Protein AF-A0A0C9ZL67-F1 (afdb_monomer)

Radius of gyration: 25.12 Å; Cα contacts (8 Å, |Δi|>4): 54; chains: 1; bounding box: 71×80×51 Å

pLDDT: mean 82.23, std 20.43, range [36.62, 98.19]

Structure (mmCIF, N/CA/C/O backbone):
data_AF-A0A0C9ZL67-F1
#
_entry.id   AF-A0A0C9ZL67-F1
#
loop_
_atom_site.group_PDB
_atom_site.id
_atom_site.type_symbol
_atom_site.label_atom_id
_atom_site.label_alt_id
_atom_site.label_comp_id
_atom_site.label_asym_id
_atom_site.label_entity_id
_atom_site.label_seq_id
_atom_site.pdbx_PDB_ins_code
_atom_site.Cartn_x
_atom_site.Cartn_y
_atom_site.Cartn_z
_atom_site.occupancy
_atom_site.B_iso_or_equiv
_atom_site.auth_seq_id
_atom_site.aut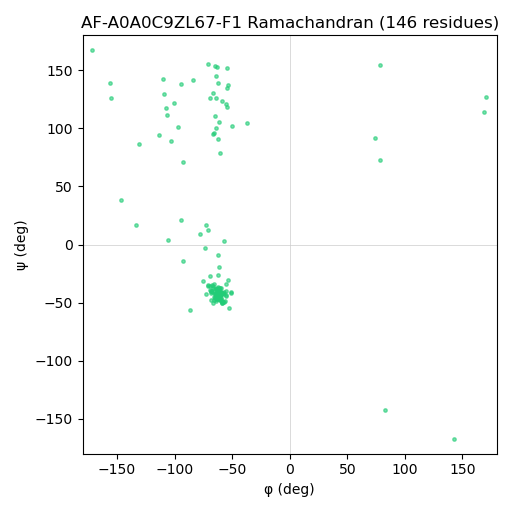h_comp_id
_atom_site.auth_asym_id
_atom_site.auth_atom_id
_atom_site.pdbx_PDB_model_num
ATOM 1 N N . SER A 1 1 ? 0.200 67.463 -22.659 1.00 45.88 1 SER A N 1
ATOM 2 C CA . SER A 1 1 ? -0.204 66.201 -23.310 1.00 45.88 1 SER A CA 1
ATOM 3 C C . SER A 1 1 ? 1.060 65.416 -23.615 1.00 45.88 1 SER A C 1
ATOM 5 O O . SER A 1 1 ? 1.936 65.999 -24.228 1.00 45.88 1 SER A O 1
ATOM 7 N N . THR A 1 2 ? 1.305 64.194 -23.146 1.00 43.38 2 THR A N 1
ATOM 8 C CA . THR A 1 2 ? 0.398 63.145 -22.656 1.00 43.38 2 THR A CA 1
ATOM 9 C C . THR A 1 2 ? 1.177 62.219 -21.715 1.00 43.38 2 THR A C 1
ATOM 11 O O . THR A 1 2 ? 2.330 61.896 -21.990 1.00 43.38 2 THR A O 1
ATOM 14 N N . ALA A 1 3 ? 0.540 61.819 -20.613 1.00 46.56 3 ALA A N 1
ATOM 15 C CA . ALA A 1 3 ? 0.990 60.772 -19.704 1.00 46.56 3 ALA A CA 1
ATOM 16 C C . ALA A 1 3 ? 0.564 59.389 -20.232 1.00 46.56 3 ALA A C 1
ATOM 18 O O . ALA A 1 3 ? -0.545 59.243 -20.736 1.00 46.56 3 ALA A O 1
ATOM 19 N N . LEU A 1 4 ? 1.429 58.388 -20.082 1.00 48.53 4 LEU A N 1
ATOM 20 C CA . LEU A 1 4 ? 1.175 56.952 -20.260 1.00 48.53 4 LEU A CA 1
ATOM 21 C C . LEU A 1 4 ? 2.230 56.255 -19.393 1.00 48.53 4 LEU A C 1
ATOM 23 O O . LEU A 1 4 ? 3.407 56.557 -19.537 1.00 48.53 4 LEU A O 1
ATOM 27 N N . GLY A 1 5 ? 1.950 55.363 -18.460 1.00 36.62 5 GLY A N 1
ATOM 28 C CA . GLY A 1 5 ? 0.724 54.722 -18.014 1.00 36.62 5 GLY A CA 1
ATOM 29 C C . GLY A 1 5 ? 1.211 53.605 -17.090 1.00 36.62 5 GLY A C 1
ATOM 30 O O . GLY A 1 5 ? 1.944 52.726 -17.531 1.00 36.62 5 GLY A O 1
ATOM 31 N N . VAL A 1 6 ? 0.907 53.704 -15.798 1.00 45.06 6 VAL A N 1
ATOM 32 C CA . VAL A 1 6 ? 1.143 52.633 -14.820 1.00 45.06 6 VAL A CA 1
ATOM 33 C C . VAL A 1 6 ? 0.167 51.502 -15.134 1.00 45.06 6 VAL A C 1
ATOM 35 O O . VAL A 1 6 ? -1.033 51.755 -15.196 1.00 45.06 6 VAL A O 1
ATOM 38 N N . SER A 1 7 ? 0.673 50.279 -15.308 1.00 46.78 7 SER A N 1
ATOM 39 C CA . SER A 1 7 ? -0.144 49.061 -15.278 1.00 46.78 7 SER A CA 1
ATOM 40 C C . SER A 1 7 ? 0.151 48.314 -13.978 1.00 46.78 7 SER A C 1
ATOM 42 O O . SER A 1 7 ? 1.305 47.930 -13.768 1.00 46.78 7 SER A O 1
ATOM 44 N N . PRO A 1 8 ? -0.838 48.129 -13.092 1.00 54.03 8 PRO A N 1
ATOM 45 C CA . PRO A 1 8 ? -0.752 47.209 -11.977 1.00 54.03 8 PRO A CA 1
ATOM 46 C C . PRO A 1 8 ? -1.443 45.906 -12.386 1.00 54.03 8 PRO A C 1
ATOM 48 O O . PRO A 1 8 ? -2.665 45.844 -12.357 1.00 54.03 8 PRO A O 1
ATOM 51 N N . ASP A 1 9 ? -0.681 44.878 -12.753 1.00 43.19 9 ASP A N 1
ATOM 52 C CA . ASP A 1 9 ? -1.225 43.518 -12.808 1.00 43.19 9 ASP A CA 1
ATOM 53 C C . ASP A 1 9 ? -0.548 42.668 -11.739 1.00 43.19 9 ASP A C 1
ATOM 55 O O . ASP A 1 9 ? 0.565 42.154 -11.861 1.00 43.19 9 ASP A O 1
ATOM 59 N N . THR A 1 10 ? -1.273 42.659 -10.631 1.00 49.22 10 THR A N 1
ATOM 60 C CA . THR A 1 10 ? -1.268 41.725 -9.520 1.00 49.22 10 THR A CA 1
ATOM 61 C C . THR A 1 10 ? -1.486 40.288 -10.010 1.00 49.22 10 THR A C 1
ATOM 63 O O . THR A 1 10 ? -2.178 40.057 -10.996 1.00 49.22 10 THR A O 1
ATOM 66 N N . GLU A 1 11 ? -0.938 39.342 -9.245 1.00 48.12 11 GLU A N 1
ATOM 67 C CA . GLU A 1 11 ? -1.209 37.899 -9.280 1.00 48.12 11 GLU A CA 1
ATOM 68 C C . GLU A 1 11 ? -0.633 37.093 -10.453 1.00 48.12 11 GLU A C 1
ATOM 70 O O . GLU A 1 11 ? -1.278 36.737 -11.436 1.00 48.12 11 GLU A O 1
ATOM 75 N N . SER A 1 12 ? 0.565 36.574 -10.207 1.00 39.75 12 SER A N 1
ATOM 76 C CA . SER A 1 12 ? 0.689 35.125 -10.291 1.00 39.75 12 SER A CA 1
ATOM 77 C C . SER A 1 12 ? 1.392 34.647 -9.031 1.00 39.75 12 SER A C 1
ATOM 79 O O . SER A 1 12 ? 2.618 34.529 -8.985 1.00 39.75 12 SER A O 1
ATOM 81 N N . ASP A 1 13 ? 0.590 34.411 -7.989 1.00 44.06 13 ASP A N 1
ATOM 82 C CA . ASP A 1 13 ? 0.930 33.476 -6.921 1.00 44.06 13 ASP A CA 1
ATOM 83 C C . ASP A 1 13 ? 1.098 32.102 -7.574 1.00 44.06 13 ASP A C 1
ATOM 85 O O . ASP A 1 13 ? 0.206 31.254 -7.613 1.00 44.06 13 ASP A O 1
ATOM 89 N N . SER A 1 14 ? 2.264 31.922 -8.190 1.00 40.03 14 SER A N 1
ATOM 90 C CA . SER A 1 14 ? 2.732 30.645 -8.679 1.00 40.03 14 SER A CA 1
ATOM 91 C C . SER A 1 14 ? 2.935 29.798 -7.441 1.00 40.03 14 SER A C 1
ATOM 93 O O . SER A 1 14 ? 3.940 29.934 -6.739 1.00 40.03 14 SER A O 1
ATOM 95 N N . TYR A 1 15 ? 1.909 29.002 -7.137 1.00 47.50 15 TYR A N 1
ATOM 96 C CA . TYR A 1 15 ? 1.926 27.942 -6.149 1.00 47.50 15 TYR A CA 1
ATOM 97 C C . TYR A 1 15 ? 3.289 27.272 -6.197 1.00 47.50 15 TYR A C 1
ATOM 99 O O . TYR A 1 15 ? 3.621 26.549 -7.140 1.00 47.50 15 TYR A O 1
ATOM 107 N N . LEU A 1 16 ? 4.092 27.588 -5.185 1.00 44.25 16 LEU A N 1
ATOM 108 C CA . LEU A 1 16 ? 5.392 27.005 -4.944 1.00 44.25 16 LEU A CA 1
ATOM 109 C C . LEU A 1 16 ? 5.223 25.489 -5.010 1.00 44.25 16 LEU A C 1
ATOM 111 O O . LEU A 1 16 ? 4.746 24.877 -4.061 1.00 44.25 16 LEU A O 1
ATOM 115 N N . HIS A 1 17 ? 5.608 24.875 -6.128 1.00 48.12 17 HIS A N 1
ATOM 116 C CA . HIS A 1 17 ? 5.935 23.460 -6.152 1.00 48.12 17 HIS A CA 1
ATOM 117 C C . HIS A 1 17 ? 7.180 23.318 -5.270 1.00 48.12 17 HIS A C 1
ATOM 119 O O . HIS A 1 17 ? 8.250 23.768 -5.689 1.00 48.12 17 HIS A O 1
ATOM 125 N N . PRO A 1 18 ? 7.116 22.698 -4.077 1.00 45.06 18 PRO A N 1
ATOM 126 C CA . PRO A 1 18 ? 8.250 22.703 -3.151 1.00 45.06 18 PRO A CA 1
ATOM 127 C C . PRO A 1 18 ? 9.420 21.802 -3.590 1.00 45.06 18 PRO A C 1
ATOM 129 O O . PRO A 1 18 ? 10.260 21.443 -2.775 1.00 45.06 18 PRO A O 1
ATOM 132 N N . LEU A 1 19 ? 9.491 21.386 -4.859 1.00 50.38 19 LEU A N 1
ATOM 133 C CA . LEU A 1 19 ? 10.415 20.347 -5.327 1.00 50.38 19 LEU A CA 1
ATOM 134 C C . LEU A 1 19 ? 11.171 20.698 -6.615 1.00 50.38 19 LEU A C 1
ATOM 136 O O . LEU A 1 19 ? 11.773 19.817 -7.224 1.00 50.38 19 LEU A O 1
ATOM 140 N N . ALA A 1 20 ? 11.208 21.973 -7.015 1.00 48.09 20 ALA A N 1
ATOM 141 C CA . ALA A 1 20 ? 11.853 22.393 -8.263 1.00 48.09 20 ALA A CA 1
ATOM 142 C C . ALA A 1 20 ? 13.375 22.120 -8.356 1.00 48.09 20 ALA A C 1
ATOM 144 O O . ALA A 1 20 ? 13.919 22.233 -9.448 1.00 48.09 20 ALA A O 1
ATOM 145 N N . CYS A 1 21 ? 14.066 21.708 -7.282 1.00 46.88 21 CYS A N 1
ATOM 146 C CA . CYS A 1 21 ? 15.518 21.458 -7.306 1.00 46.88 21 CYS A CA 1
ATOM 147 C C . CYS A 1 21 ? 15.991 20.309 -6.388 1.00 46.88 21 CYS A C 1
ATOM 149 O O . CYS A 1 21 ? 17.054 20.415 -5.781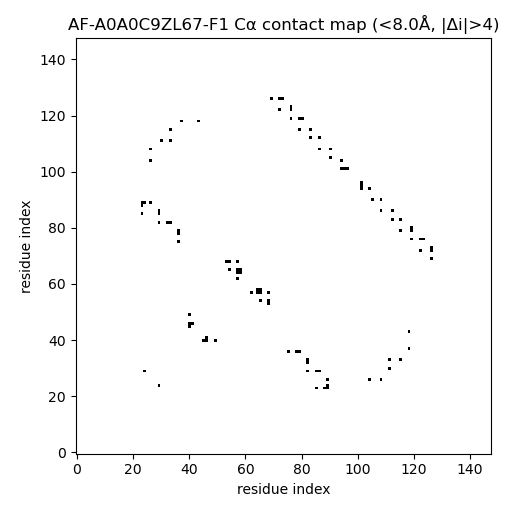 1.00 46.88 21 CYS A O 1
ATOM 151 N N . SER A 1 22 ? 15.248 19.204 -6.263 1.00 62.53 22 SER A N 1
ATOM 152 C CA . SER A 1 22 ? 15.823 17.978 -5.673 1.00 62.53 22 SER A CA 1
ATOM 153 C C . SER A 1 22 ? 16.004 16.910 -6.747 1.00 62.53 22 SER A C 1
ATOM 155 O O . SER A 1 22 ? 15.088 16.637 -7.525 1.00 62.53 22 SER A O 1
ATOM 157 N N . GLU A 1 23 ? 17.200 16.325 -6.834 1.00 79.94 23 GLU A N 1
ATOM 158 C CA . GLU A 1 23 ? 17.416 15.170 -7.701 1.00 79.94 23 GLU A CA 1
ATOM 159 C C . GLU A 1 23 ? 16.476 14.038 -7.274 1.00 79.94 23 GLU A C 1
ATOM 161 O O . GLU A 1 23 ? 16.494 13.606 -6.119 1.00 79.94 23 GLU A O 1
ATOM 166 N N . LEU A 1 24 ? 15.653 13.549 -8.210 1.00 86.19 24 LEU A N 1
ATOM 167 C CA . LEU A 1 24 ? 14.807 12.386 -7.950 1.00 86.19 24 LEU A CA 1
ATOM 168 C C . LEU A 1 24 ? 15.675 11.210 -7.471 1.00 86.19 24 LEU A C 1
ATOM 170 O O . LEU A 1 24 ? 16.712 10.929 -8.085 1.00 86.19 24 LEU A O 1
ATOM 174 N N . PRO A 1 25 ? 15.255 10.494 -6.415 1.00 90.94 25 PRO A N 1
ATOM 175 C CA . PRO A 1 25 ? 16.013 9.372 -5.896 1.00 90.94 25 PRO A CA 1
ATOM 176 C C . PRO A 1 25 ? 16.118 8.258 -6.938 1.00 90.94 25 PRO A C 1
ATOM 178 O O . PRO A 1 25 ? 15.254 8.077 -7.796 1.00 90.94 25 PRO A O 1
ATOM 181 N N . SER A 1 26 ? 17.186 7.470 -6.843 1.00 92.31 26 SER A N 1
ATOM 182 C CA . SER A 1 26 ? 17.337 6.286 -7.685 1.00 92.31 26 SER A CA 1
ATOM 183 C C . SER A 1 26 ? 16.260 5.244 -7.370 1.00 92.31 26 SER A C 1
ATOM 185 O O . SER A 1 26 ? 15.797 5.132 -6.233 1.00 92.31 26 SER A O 1
ATOM 187 N N . LEU A 1 27 ? 15.924 4.403 -8.354 1.00 92.81 27 LEU A N 1
ATOM 188 C CA . LEU A 1 27 ? 14.970 3.301 -8.172 1.00 92.81 27 LEU A CA 1
ATOM 189 C C . LEU A 1 27 ? 15.372 2.366 -7.017 1.00 92.81 27 LEU A C 1
ATOM 191 O O . LEU A 1 27 ? 14.520 1.882 -6.277 1.00 92.81 27 LEU A O 1
ATOM 195 N N . LYS A 1 28 ? 16.681 2.168 -6.805 1.00 94.00 28 LYS A N 1
ATOM 196 C CA . LYS A 1 28 ? 17.215 1.409 -5.664 1.00 94.00 28 LYS A CA 1
ATOM 197 C C . LYS A 1 28 ? 16.827 2.041 -4.325 1.00 94.00 28 LYS A C 1
ATOM 199 O O . LYS A 1 28 ? 16.444 1.321 -3.411 1.00 94.00 28 LYS A O 1
ATOM 204 N N . LYS A 1 29 ? 16.923 3.368 -4.205 1.00 95.31 29 LYS A N 1
ATOM 205 C CA . LYS A 1 29 ? 16.546 4.081 -2.979 1.00 95.31 29 LYS A CA 1
ATOM 206 C C . LYS A 1 29 ? 15.037 4.020 -2.751 1.00 95.31 29 LYS A C 1
ATOM 208 O O . LYS A 1 29 ? 14.620 3.772 -1.630 1.00 95.31 29 LYS A O 1
ATOM 213 N N . VAL A 1 30 ? 14.229 4.157 -3.803 1.00 95.06 30 VAL A N 1
ATOM 214 C CA . VAL A 1 30 ? 12.767 4.011 -3.688 1.00 95.06 30 VAL A CA 1
ATOM 215 C C . VAL A 1 30 ? 12.366 2.606 -3.259 1.00 95.06 30 VAL A C 1
ATOM 217 O O . VAL A 1 30 ? 11.508 2.460 -2.400 1.00 95.06 30 VAL A O 1
ATOM 220 N N . ARG A 1 31 ? 13.032 1.568 -3.773 1.00 96.31 31 ARG A N 1
ATOM 221 C CA . ARG A 1 31 ? 12.822 0.195 -3.297 1.00 96.31 31 ARG A CA 1
ATOM 222 C C . ARG A 1 31 ? 13.072 0.059 -1.797 1.00 96.31 31 ARG A C 1
ATOM 224 O O . ARG A 1 31 ? 12.294 -0.613 -1.135 1.00 96.31 31 ARG A O 1
ATOM 231 N N . GLN A 1 32 ? 14.136 0.677 -1.283 1.00 96.88 32 GLN A N 1
ATOM 232 C CA . GLN A 1 32 ? 14.421 0.658 0.151 1.00 96.88 32 GLN A CA 1
ATOM 233 C C . GLN A 1 32 ? 13.320 1.373 0.938 1.00 96.88 32 GLN A C 1
ATOM 235 O O . GLN A 1 32 ? 12.787 0.792 1.868 1.00 96.88 32 GLN A O 1
ATOM 240 N N . LEU A 1 33 ? 12.910 2.567 0.500 1.00 97.12 33 LEU A N 1
ATOM 241 C CA . LEU A 1 33 ? 11.818 3.307 1.139 1.00 97.12 33 LEU A CA 1
ATOM 242 C C . LEU A 1 33 ? 10.515 2.498 1.182 1.00 97.12 33 LEU A C 1
ATOM 244 O O . LEU A 1 33 ? 9.835 2.491 2.196 1.00 97.12 33 LEU A O 1
ATOM 248 N N . ILE A 1 34 ? 10.184 1.780 0.105 1.00 96.81 34 ILE A N 1
ATOM 249 C CA . ILE A 1 34 ? 9.006 0.903 0.070 1.00 96.81 34 ILE A CA 1
ATOM 250 C C . ILE A 1 34 ? 9.179 -0.283 1.022 1.00 96.81 34 ILE A C 1
ATOM 252 O O . ILE A 1 34 ? 8.224 -0.671 1.685 1.00 96.81 34 ILE A O 1
ATOM 256 N N . ALA A 1 35 ? 10.373 -0.874 1.090 1.00 96.06 35 ALA A N 1
ATOM 257 C CA . ALA A 1 35 ? 10.646 -1.970 2.012 1.00 96.06 35 ALA A CA 1
ATOM 258 C C . ALA A 1 35 ? 10.530 -1.533 3.480 1.00 96.06 35 ALA A C 1
ATOM 260 O O . ALA A 1 35 ? 10.005 -2.300 4.278 1.00 96.06 35 ALA A O 1
ATOM 261 N N . ASP A 1 36 ? 10.975 -0.317 3.802 1.00 96.31 36 ASP A N 1
ATOM 262 C CA . ASP A 1 36 ? 10.904 0.262 5.147 1.00 96.31 36 ASP A CA 1
ATOM 263 C C . ASP A 1 36 ? 9.480 0.722 5.505 1.00 96.31 36 ASP A C 1
ATOM 265 O O . ASP A 1 36 ? 9.091 0.666 6.666 1.00 96.31 36 ASP A O 1
ATOM 269 N N . TRP A 1 37 ? 8.700 1.166 4.512 1.00 97.38 37 TRP A N 1
ATOM 270 C CA . TRP A 1 37 ? 7.300 1.561 4.685 1.00 97.38 37 TRP A CA 1
ATOM 271 C C . TRP A 1 37 ? 6.382 0.369 4.950 1.00 97.38 37 TRP A C 1
ATOM 273 O O . TRP A 1 37 ? 5.432 0.491 5.711 1.00 97.38 37 TRP A O 1
ATOM 283 N N . LYS A 1 38 ? 6.642 -0.784 4.326 1.00 96.19 38 LYS A N 1
ATOM 284 C CA . LYS A 1 38 ? 5.782 -1.965 4.444 1.00 96.19 38 LYS A CA 1
ATOM 285 C C . LYS A 1 38 ? 5.533 -2.374 5.889 1.00 96.19 38 LYS A C 1
ATOM 287 O O . LYS A 1 38 ? 6.455 -2.521 6.687 1.00 96.19 38 LYS A O 1
ATOM 292 N N . SER A 1 39 ? 4.284 -2.711 6.175 1.00 92.56 39 SER A N 1
ATOM 293 C CA . SER A 1 39 ? 3.902 -3.274 7.455 1.00 92.56 39 SER A CA 1
ATOM 294 C C . SER A 1 39 ? 4.584 -4.621 7.713 1.00 92.56 39 SER A C 1
ATOM 296 O O . SER A 1 39 ? 4.613 -5.524 6.873 1.00 92.56 39 SER A O 1
ATOM 298 N N . GLU A 1 40 ? 5.030 -4.825 8.951 1.00 93.62 40 GLU A N 1
ATOM 299 C CA . GLU A 1 40 ? 5.595 -6.092 9.435 1.00 93.62 40 GLU A CA 1
ATOM 300 C C . GLU A 1 40 ? 4.541 -7.214 9.585 1.00 93.62 40 GLU A C 1
ATOM 302 O O . GLU A 1 40 ? 4.773 -8.259 10.202 1.00 93.62 40 GLU A O 1
ATOM 307 N N . TRP A 1 41 ? 3.333 -7.024 9.050 1.00 90.81 41 TRP A N 1
ATOM 308 C CA . TRP A 1 41 ? 2.225 -7.972 9.169 1.00 90.81 41 TRP A CA 1
ATOM 309 C C . TRP A 1 41 ? 2.371 -9.224 8.305 1.00 90.81 41 TRP A C 1
ATOM 311 O O . TRP A 1 41 ? 1.548 -10.137 8.435 1.00 90.81 41 TRP A O 1
ATOM 321 N N . GLY A 1 42 ? 3.429 -9.304 7.500 1.00 91.94 42 GLY A N 1
ATOM 322 C CA . GLY A 1 42 ? 3.762 -10.457 6.677 1.00 91.94 42 GLY A CA 1
ATOM 323 C C . GLY A 1 42 ? 2.990 -10.467 5.361 1.00 91.94 42 GLY A C 1
ATOM 324 O O . GLY A 1 42 ? 2.793 -9.429 4.735 1.00 91.94 42 GLY A O 1
ATOM 325 N N . VAL A 1 43 ? 2.579 -11.657 4.925 1.00 93.69 43 VAL A N 1
ATOM 326 C CA . VAL A 1 43 ? 1.860 -11.848 3.657 1.00 93.69 43 VAL A CA 1
ATOM 327 C C . VAL A 1 43 ? 0.435 -11.291 3.716 1.00 93.69 43 VAL A C 1
ATOM 329 O O . VAL A 1 43 ? -0.182 -11.244 4.777 1.00 93.69 43 VAL A O 1
ATOM 332 N N . GLU A 1 44 ? -0.123 -10.934 2.562 1.00 94.88 44 GLU A N 1
ATOM 333 C CA . GLU A 1 44 ? -1.455 -10.321 2.450 1.00 94.88 44 GLU A CA 1
ATOM 334 C C . GLU A 1 44 ? -2.557 -11.099 3.188 1.00 94.88 44 GLU A C 1
ATOM 336 O O . GLU A 1 44 ? -3.363 -10.526 3.922 1.00 94.88 44 GLU A O 1
ATOM 341 N N . SER A 1 45 ? -2.538 -12.433 3.103 1.00 95.56 45 SER A N 1
ATOM 342 C CA . SER A 1 45 ? -3.532 -13.293 3.754 1.00 95.56 45 SER A CA 1
ATOM 343 C C . SER A 1 45 ? -3.561 -13.166 5.283 1.00 95.56 45 SER A C 1
ATOM 345 O O . SER A 1 45 ? -4.539 -13.566 5.916 1.00 95.56 45 SER A O 1
ATOM 347 N N . THR A 1 46 ? -2.498 -12.650 5.910 1.00 96.75 46 THR A N 1
ATOM 348 C CA . THR A 1 46 ? -2.444 -12.447 7.363 1.00 96.75 46 THR A CA 1
ATOM 349 C C . THR A 1 46 ? -2.888 -11.055 7.801 1.00 96.75 46 THR A C 1
ATOM 351 O O . THR A 1 46 ? -3.186 -10.880 8.988 1.00 96.75 46 THR A O 1
ATOM 354 N N . TRP A 1 47 ? -2.994 -10.087 6.887 1.00 97.38 47 TRP A N 1
ATOM 355 C CA . TRP A 1 47 ? -3.305 -8.695 7.220 1.00 97.38 47 TRP A CA 1
ATOM 356 C C . TRP A 1 47 ? -4.650 -8.508 7.933 1.00 97.38 47 TRP A C 1
ATOM 358 O O . TRP A 1 47 ? -4.636 -7.888 8.997 1.00 97.38 47 TRP A O 1
ATOM 368 N N . PRO A 1 48 ? -5.789 -9.101 7.498 1.00 96.81 48 PRO A N 1
ATOM 369 C CA . PRO A 1 48 ? -7.066 -8.915 8.198 1.00 96.81 48 PRO A CA 1
ATOM 370 C C . PRO A 1 48 ? -7.005 -9.344 9.669 1.00 96.81 48 PRO A C 1
ATOM 372 O O . PRO A 1 48 ? -7.490 -8.653 10.566 1.00 96.81 48 PRO A O 1
ATOM 375 N N . LYS A 1 49 ? -6.347 -10.479 9.936 1.00 96.75 49 LYS A N 1
ATOM 376 C CA . LYS A 1 49 ? -6.179 -11.013 11.292 1.00 96.75 49 LYS A CA 1
ATOM 377 C C . LYS A 1 49 ? -5.271 -10.121 12.141 1.00 96.75 49 LYS A C 1
ATOM 379 O O . LYS A 1 49 ? -5.539 -9.946 13.329 1.00 96.75 49 LYS A O 1
ATOM 384 N N . LYS A 1 50 ? -4.188 -9.593 11.562 1.00 97.31 50 LYS A N 1
ATOM 385 C CA . LYS A 1 50 ? -3.239 -8.701 12.247 1.00 97.31 50 LYS A CA 1
ATOM 386 C C . LYS A 1 50 ? -3.878 -7.357 12.576 1.00 97.31 50 LYS A C 1
ATOM 388 O O . LYS A 1 50 ? -3.823 -6.962 13.738 1.00 97.31 50 LYS A O 1
ATOM 393 N N . PHE A 1 51 ? -4.559 -6.751 11.605 1.00 96.62 51 PHE A N 1
ATOM 394 C CA . PHE A 1 51 ? -5.333 -5.527 11.783 1.00 96.62 51 PHE A CA 1
ATOM 395 C C . PHE A 1 51 ? -6.325 -5.676 12.939 1.00 96.62 51 PHE A C 1
ATOM 397 O O . PHE A 1 51 ? -6.269 -4.932 13.912 1.00 96.62 51 PHE A O 1
ATOM 404 N N . HIS A 1 52 ? -7.171 -6.713 12.898 1.00 95.81 52 HIS A N 1
ATOM 405 C CA . HIS A 1 52 ? -8.176 -6.945 13.939 1.00 95.81 52 HIS A CA 1
ATOM 406 C C . HIS A 1 52 ? -7.561 -7.177 15.319 1.00 95.81 52 HIS A C 1
ATOM 408 O O . HIS A 1 52 ? -8.093 -6.719 16.328 1.00 95.81 52 HIS A O 1
ATOM 414 N N . LYS A 1 53 ? -6.428 -7.887 15.382 1.00 96.44 53 LYS A N 1
ATOM 415 C CA . LYS A 1 53 ? -5.706 -8.106 16.639 1.00 96.44 53 LYS A CA 1
ATOM 416 C C . LYS A 1 53 ? -5.202 -6.786 17.230 1.00 96.44 53 LYS A C 1
ATOM 418 O O . LYS A 1 53 ? -5.356 -6.588 18.431 1.00 96.44 53 LYS A O 1
ATOM 423 N N . GLN A 1 54 ? -4.598 -5.919 16.418 1.00 96.06 54 GLN A N 1
ATOM 424 C CA . GLN A 1 54 ? -4.094 -4.624 16.881 1.00 96.06 54 GLN A CA 1
ATOM 425 C C . GLN A 1 54 ? -5.231 -3.673 17.260 1.00 96.06 54 GLN A C 1
ATOM 427 O O . GLN A 1 54 ? -5.176 -3.077 18.330 1.00 96.06 54 GLN A O 1
ATOM 432 N N . LEU A 1 55 ? -6.305 -3.627 16.467 1.00 95.50 55 LEU A N 1
ATOM 433 C CA . LEU A 1 55 ? -7.493 -2.839 16.789 1.00 95.50 55 LEU A CA 1
ATOM 434 C C . LEU A 1 55 ? -8.119 -3.278 18.118 1.00 95.50 55 LEU A C 1
ATOM 436 O O . LEU A 1 55 ? -8.368 -2.447 18.985 1.00 95.50 55 LEU A O 1
ATOM 440 N N . LYS A 1 56 ? -8.327 -4.587 18.322 1.00 95.56 56 LYS A N 1
ATOM 441 C CA . LYS A 1 56 ? -8.854 -5.110 19.592 1.00 95.56 56 LYS A CA 1
ATOM 442 C C . LYS A 1 56 ? -7.962 -4.779 20.781 1.00 95.56 56 LYS A C 1
ATOM 444 O O . LYS A 1 56 ? -8.477 -4.531 21.866 1.00 95.56 56 LYS A O 1
ATOM 449 N N . HIS A 1 57 ? -6.646 -4.815 20.590 1.00 95.00 57 HIS A N 1
ATOM 450 C CA . HIS A 1 57 ? -5.707 -4.439 21.638 1.00 95.00 57 HIS A CA 1
ATOM 451 C C . HIS A 1 57 ? -5.855 -2.956 21.997 1.00 95.00 57 HIS A C 1
ATOM 453 O O . HIS A 1 57 ? -6.065 -2.648 23.164 1.00 95.00 57 HIS A O 1
ATOM 459 N N . ALA A 1 58 ? -5.873 -2.069 20.999 1.00 93.50 58 ALA A N 1
ATOM 460 C CA . ALA A 1 58 ? -6.061 -0.635 21.203 1.00 93.50 58 ALA A CA 1
ATOM 461 C C . ALA A 1 58 ? -7.405 -0.305 21.884 1.00 93.50 58 ALA A C 1
ATOM 463 O O . ALA A 1 58 ? -7.448 0.509 22.804 1.00 93.50 58 ALA A O 1
ATOM 464 N N . GLN A 1 59 ? -8.486 -0.987 21.487 1.00 93.31 59 GLN A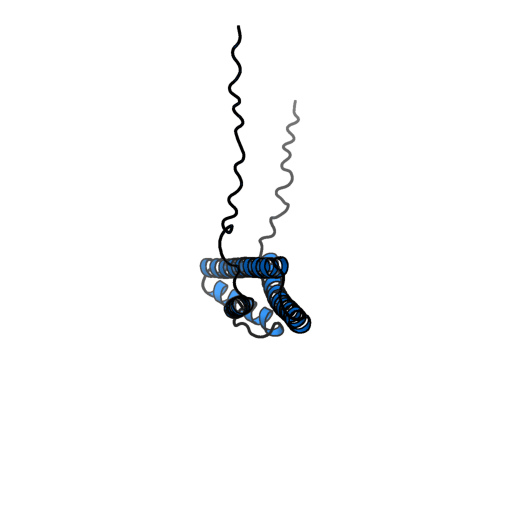 N 1
ATOM 465 C CA . GLN A 1 59 ? -9.817 -0.856 22.096 1.00 93.31 59 GLN A CA 1
ATOM 466 C C . GLN A 1 59 ? -9.872 -1.348 23.544 1.00 93.31 59 GLN A C 1
ATOM 468 O O . GLN A 1 59 ? -10.633 -0.805 24.342 1.00 93.31 59 GLN A O 1
ATOM 473 N N . GLY A 1 60 ? -9.093 -2.381 23.878 1.00 90.00 60 GLY A N 1
ATOM 474 C CA . GLY A 1 60 ? -8.996 -2.905 25.239 1.00 90.00 60 GLY A CA 1
ATOM 475 C C . GLY A 1 60 ? -8.286 -1.954 26.202 1.00 90.00 60 GLY A C 1
ATOM 476 O O . GLY A 1 60 ? -8.586 -1.979 27.393 1.00 90.00 60 GLY A O 1
ATOM 477 N N . ASP A 1 61 ? -7.390 -1.107 25.688 1.00 87.25 61 ASP A N 1
ATOM 478 C CA . ASP A 1 61 ? -6.594 -0.191 26.503 1.00 87.25 61 ASP A CA 1
ATOM 479 C C . ASP A 1 61 ? -7.330 1.131 26.763 1.00 87.25 61 ASP A C 1
ATOM 481 O O . ASP A 1 61 ? -7.509 1.528 27.914 1.00 87.25 61 ASP A O 1
ATOM 485 N N . SER A 1 62 ? -7.750 1.845 25.708 1.00 89.62 62 SER A N 1
ATOM 486 C CA . SER A 1 62 ? -8.558 3.070 25.829 1.00 89.62 62 SER A CA 1
ATOM 487 C C . SER A 1 62 ? -9.069 3.587 24.480 1.00 89.62 62 SER A C 1
ATOM 489 O O . SER A 1 62 ? -8.579 3.228 23.406 1.00 89.62 62 SER A O 1
ATOM 491 N N . TRP A 1 63 ? -10.011 4.532 24.534 1.00 89.69 63 TRP A N 1
ATOM 492 C CA . TRP A 1 63 ? -10.470 5.253 23.346 1.00 89.69 63 TRP A CA 1
ATOM 493 C C . TRP A 1 63 ? -9.340 6.049 22.665 1.00 89.69 63 TRP A C 1
ATOM 495 O O . TRP A 1 63 ? -9.179 5.960 21.453 1.00 89.69 63 TRP A O 1
ATOM 505 N N . LEU A 1 64 ? -8.469 6.709 23.442 1.00 93.50 64 LEU A N 1
ATOM 506 C CA . LEU A 1 64 ? -7.303 7.438 22.915 1.00 93.50 64 LEU A CA 1
ATOM 507 C C . LEU A 1 64 ? -6.330 6.528 22.150 1.00 93.50 64 LEU A C 1
ATOM 509 O O . LEU A 1 64 ? -5.770 6.930 21.132 1.00 93.50 64 LEU A O 1
ATOM 513 N N . MET A 1 65 ? -6.133 5.292 22.617 1.00 92.50 65 MET A N 1
ATOM 514 C CA . MET A 1 65 ? -5.295 4.316 21.913 1.00 92.50 65 MET A CA 1
ATOM 515 C C . MET A 1 65 ? -5.938 3.846 20.609 1.00 92.50 65 MET A C 1
ATOM 517 O O . MET A 1 65 ? -5.240 3.640 19.618 1.00 92.50 65 MET A O 1
ATOM 521 N N . THR A 1 66 ? -7.265 3.714 20.594 1.00 93.38 66 THR A N 1
ATOM 522 C CA . THR A 1 66 ? -8.020 3.382 19.380 1.00 93.38 66 THR A CA 1
ATOM 523 C C . THR A 1 66 ? -7.878 4.483 18.329 1.00 93.38 66 THR A C 1
ATOM 525 O O . THR A 1 66 ? -7.545 4.192 17.181 1.00 93.38 66 THR A O 1
ATOM 528 N N . ASP A 1 67 ? -8.040 5.745 18.726 1.00 93.94 67 ASP A N 1
ATOM 529 C CA . ASP A 1 67 ? -7.844 6.892 17.834 1.00 93.94 67 ASP A CA 1
ATOM 530 C C . ASP A 1 67 ? -6.401 6.978 17.326 1.00 93.94 67 ASP A C 1
ATOM 532 O O . ASP A 1 67 ? -6.173 7.194 16.135 1.00 93.94 67 ASP A O 1
ATOM 536 N N . SER A 1 68 ? -5.420 6.744 18.204 1.00 95.69 68 SER A N 1
ATOM 537 C CA . SER A 1 68 ? -4.000 6.693 17.839 1.00 95.69 68 SER A CA 1
ATOM 538 C C . SER A 1 68 ? -3.712 5.603 16.800 1.00 95.69 68 SER A C 1
ATOM 540 O O . SER A 1 68 ? -3.034 5.863 15.808 1.00 95.69 68 SER A O 1
ATOM 542 N N . PHE A 1 69 ? -4.285 4.406 16.960 1.00 95.94 69 PHE A N 1
ATOM 543 C CA . PHE A 1 69 ? -4.155 3.322 15.983 1.00 95.94 69 PHE A CA 1
ATOM 544 C C . PHE A 1 69 ? -4.707 3.719 14.605 1.00 95.94 69 PHE A C 1
ATOM 546 O O . PHE A 1 69 ? -4.043 3.525 13.583 1.00 95.94 69 PHE A O 1
ATOM 553 N N . PHE A 1 70 ? -5.898 4.323 14.554 1.00 96.12 70 PHE A N 1
ATOM 554 C CA . PHE A 1 70 ? -6.464 4.791 13.287 1.00 96.12 70 PHE A CA 1
ATOM 555 C C . PHE A 1 70 ? -5.675 5.958 12.685 1.00 96.12 70 PHE A C 1
ATOM 557 O O . PHE A 1 70 ? -5.535 6.030 11.464 1.00 96.12 70 PHE A O 1
ATOM 564 N N . LEU A 1 71 ? -5.118 6.849 13.509 1.00 95.94 71 LEU A N 1
ATOM 565 C CA . LEU A 1 71 ? -4.227 7.909 13.042 1.00 95.94 71 LEU A CA 1
ATOM 566 C C . LEU A 1 71 ? -2.955 7.331 12.411 1.00 95.94 71 LEU A C 1
ATOM 568 O O . LEU A 1 71 ? -2.578 7.763 11.326 1.00 95.94 71 LEU A O 1
ATOM 572 N N . GLN A 1 72 ? -2.338 6.322 13.029 1.00 96.81 72 GLN A N 1
ATOM 573 C CA . GLN A 1 72 ? -1.184 5.622 12.456 1.00 96.81 72 GLN A CA 1
ATOM 574 C C . GLN A 1 72 ? -1.523 4.982 11.107 1.00 96.81 72 GLN A C 1
ATOM 576 O O . GLN A 1 72 ? -0.763 5.130 10.156 1.00 96.81 72 GLN A O 1
ATOM 581 N N . CYS A 1 73 ? -2.694 4.350 10.982 1.00 96.88 73 CYS A N 1
ATOM 582 C CA . CYS A 1 73 ? -3.157 3.813 9.700 1.00 96.88 73 CYS A CA 1
ATOM 583 C C . CYS A 1 73 ? -3.316 4.916 8.635 1.00 96.88 73 CYS A C 1
ATOM 585 O O . CYS A 1 73 ? -2.950 4.711 7.481 1.00 96.88 73 CYS A O 1
ATOM 587 N N . LYS A 1 74 ? -3.834 6.098 9.002 1.00 96.94 74 LYS A N 1
ATOM 588 C CA . LYS A 1 74 ? -3.953 7.243 8.079 1.00 96.94 74 LYS A CA 1
ATOM 589 C C . LYS A 1 74 ? -2.589 7.767 7.634 1.00 96.94 74 LYS A C 1
ATOM 591 O O . LYS A 1 74 ? -2.412 8.045 6.452 1.00 96.94 74 LYS A O 1
ATOM 596 N N . VAL A 1 75 ? -1.637 7.879 8.562 1.00 97.69 75 VAL A N 1
ATOM 597 C CA . VAL A 1 75 ? -0.253 8.273 8.252 1.00 97.69 75 VAL A CA 1
ATOM 598 C C . VAL A 1 75 ? 0.382 7.264 7.296 1.00 97.69 75 VAL A C 1
ATOM 600 O O . VAL A 1 75 ? 0.906 7.669 6.264 1.00 97.69 75 VAL A O 1
ATOM 603 N N . HIS A 1 76 ? 0.234 5.963 7.566 1.00 97.81 76 HIS A N 1
ATOM 604 C CA . HIS A 1 76 ? 0.722 4.888 6.693 1.00 97.81 76 HIS A CA 1
ATOM 605 C C . HIS A 1 76 ? 0.178 5.000 5.264 1.00 97.81 76 HIS A C 1
ATOM 607 O O . HIS A 1 76 ? 0.925 4.867 4.295 1.00 97.81 76 HIS A O 1
ATOM 613 N N . VAL A 1 77 ? -1.121 5.291 5.121 1.00 97.94 77 VAL A N 1
ATOM 614 C CA . VAL A 1 77 ? -1.758 5.525 3.815 1.00 97.94 77 VAL A CA 1
ATOM 615 C C . VAL A 1 77 ? -1.150 6.737 3.111 1.00 97.94 77 VAL A C 1
ATOM 617 O O . VAL A 1 77 ? -0.813 6.652 1.930 1.00 97.94 77 VAL A O 1
ATOM 620 N N . GLU A 1 78 ? -0.979 7.855 3.812 1.00 98.19 78 GLU A N 1
ATOM 621 C CA . GLU A 1 78 ? -0.431 9.076 3.218 1.00 98.19 78 GLU A CA 1
ATOM 622 C C . GLU A 1 78 ? 1.028 8.898 2.771 1.00 98.19 78 GLU A C 1
ATOM 624 O O . GLU A 1 78 ? 1.385 9.259 1.648 1.00 98.19 78 GLU A O 1
ATOM 629 N N . GLU A 1 79 ? 1.859 8.248 3.586 1.00 98.00 79 GLU A N 1
ATOM 630 C CA . GLU A 1 79 ? 3.227 7.872 3.213 1.00 98.00 79 GLU A CA 1
ATOM 631 C C . GLU A 1 79 ? 3.242 6.964 1.971 1.00 98.00 79 GLU A C 1
ATOM 633 O O . GLU A 1 79 ? 4.013 7.187 1.032 1.00 98.00 79 GLU A O 1
ATOM 638 N N . GLY A 1 80 ? 2.321 5.997 1.894 1.00 97.88 80 GLY A N 1
ATOM 639 C CA . GLY A 1 80 ? 2.149 5.141 0.721 1.00 97.88 80 GLY A CA 1
ATOM 640 C C . GLY A 1 80 ? 1.791 5.929 -0.546 1.00 97.88 80 GLY A C 1
ATOM 641 O O . GLY A 1 80 ? 2.360 5.686 -1.616 1.00 97.88 80 GLY A O 1
ATOM 642 N N . ARG A 1 81 ? 0.907 6.934 -0.445 1.00 97.69 81 ARG A N 1
ATOM 643 C CA . ARG A 1 81 ? 0.575 7.834 -1.568 1.00 97.69 81 ARG A CA 1
ATOM 644 C C . ARG A 1 81 ? 1.784 8.636 -2.037 1.00 97.69 81 ARG A C 1
ATOM 646 O O . ARG A 1 81 ? 1.994 8.775 -3.246 1.00 97.69 81 ARG A O 1
ATOM 653 N N . GLN A 1 82 ? 2.601 9.129 -1.110 1.00 97.25 82 GLN A N 1
ATOM 654 C CA . GLN A 1 82 ? 3.832 9.847 -1.442 1.00 97.25 82 GLN A CA 1
ATOM 655 C C . GLN A 1 82 ? 4.820 8.947 -2.198 1.00 97.25 82 GLN A C 1
ATOM 657 O O . GLN A 1 82 ? 5.421 9.383 -3.184 1.00 97.25 82 GLN A O 1
ATOM 662 N N . LEU A 1 83 ? 4.938 7.670 -1.818 1.00 97.69 83 LEU A N 1
ATOM 663 C CA . LEU A 1 83 ? 5.762 6.692 -2.538 1.00 97.69 83 LEU A CA 1
ATOM 664 C C . LEU A 1 83 ? 5.237 6.405 -3.953 1.00 97.69 83 LEU A C 1
ATOM 666 O O . LEU A 1 83 ? 6.034 6.306 -4.891 1.00 97.69 83 LEU A O 1
ATOM 670 N N . ILE A 1 84 ? 3.916 6.340 -4.148 1.00 96.88 84 ILE A N 1
ATOM 671 C CA . ILE A 1 84 ? 3.311 6.233 -5.488 1.00 96.88 84 ILE A CA 1
ATOM 672 C C . ILE A 1 84 ? 3.657 7.462 -6.335 1.00 96.88 84 ILE A C 1
ATOM 674 O O . ILE A 1 84 ? 4.055 7.328 -7.496 1.00 96.88 84 ILE A O 1
ATOM 678 N N . TRP A 1 85 ? 3.545 8.663 -5.765 1.00 95.88 85 TRP A N 1
ATOM 679 C CA . TRP A 1 85 ? 3.907 9.899 -6.457 1.00 95.88 85 TRP A CA 1
ATOM 680 C C . TRP A 1 85 ? 5.395 9.930 -6.836 1.00 95.88 85 TRP A C 1
ATOM 682 O O . TRP A 1 85 ? 5.760 10.353 -7.939 1.00 95.88 85 TRP A O 1
ATOM 692 N N . LEU A 1 86 ? 6.258 9.406 -5.965 1.00 94.75 86 LEU A N 1
ATOM 693 C CA . LEU A 1 86 ? 7.688 9.285 -6.214 1.00 94.75 86 LEU A CA 1
ATOM 694 C C . LEU A 1 86 ? 7.996 8.319 -7.365 1.00 94.75 86 LEU A C 1
ATOM 696 O O . LEU A 1 86 ? 8.766 8.664 -8.266 1.00 94.75 86 LEU A O 1
ATOM 700 N N . LEU A 1 87 ? 7.362 7.140 -7.379 1.00 94.94 87 LEU A N 1
ATOM 701 C CA . LEU A 1 87 ? 7.471 6.192 -8.490 1.00 94.94 87 LEU A CA 1
ATOM 702 C C . LEU A 1 87 ? 7.008 6.828 -9.799 1.00 94.94 87 LEU A C 1
ATOM 704 O O . LEU A 1 87 ? 7.750 6.800 -10.779 1.00 94.94 87 LEU A O 1
ATOM 708 N N . ARG A 1 88 ? 5.839 7.483 -9.799 1.00 94.31 88 ARG A N 1
ATOM 709 C CA . ARG A 1 88 ? 5.314 8.201 -10.969 1.00 94.31 88 ARG A CA 1
ATOM 710 C C . ARG A 1 88 ? 6.312 9.231 -11.493 1.00 94.31 88 ARG A C 1
ATOM 712 O O . ARG A 1 88 ? 6.533 9.305 -12.699 1.00 94.31 88 ARG A O 1
ATOM 719 N N . SER A 1 89 ? 6.931 10.001 -10.601 1.00 92.19 89 SER A N 1
ATOM 720 C CA . SER A 1 89 ? 7.907 11.033 -10.964 1.00 92.19 89 SER A CA 1
ATOM 721 C C . SER A 1 89 ? 9.157 10.439 -11.623 1.00 92.19 89 SER A C 1
ATOM 723 O O . SER A 1 89 ? 9.630 10.954 -12.638 1.00 92.19 89 SER A O 1
ATOM 725 N N . ILE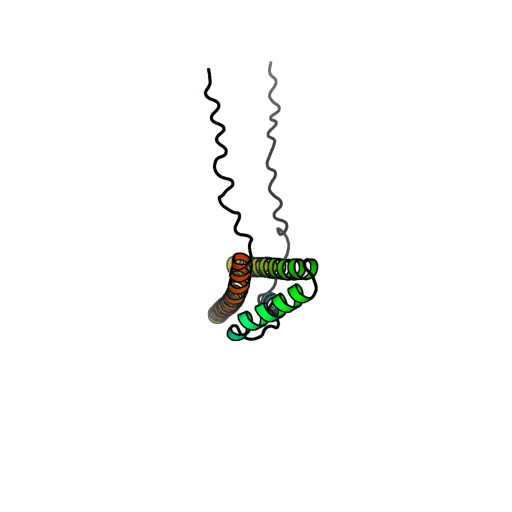 A 1 90 ? 9.662 9.315 -11.104 1.00 90.75 90 ILE A N 1
ATOM 726 C CA . ILE A 1 90 ? 10.802 8.595 -11.695 1.00 90.75 90 ILE A CA 1
ATOM 727 C C . ILE A 1 90 ? 10.435 8.031 -13.069 1.00 90.75 90 ILE A C 1
ATOM 729 O O . ILE A 1 90 ? 11.194 8.195 -14.023 1.00 90.75 90 ILE A O 1
ATOM 733 N N . THR A 1 91 ? 9.262 7.408 -13.193 1.00 90.81 91 THR A N 1
ATOM 734 C CA . THR A 1 91 ? 8.784 6.851 -14.463 1.00 90.81 91 THR A CA 1
ATOM 735 C C . THR A 1 91 ? 8.573 7.939 -15.515 1.00 90.81 91 THR A C 1
ATOM 737 O O . THR A 1 91 ? 8.922 7.732 -16.674 1.00 90.81 91 THR A O 1
ATOM 740 N N . HIS A 1 92 ? 8.071 9.111 -15.116 1.00 89.62 92 HIS A N 1
ATOM 741 C CA . HIS A 1 92 ? 7.877 10.256 -16.005 1.00 89.62 92 HIS A CA 1
ATOM 742 C C . HIS A 1 92 ? 9.203 10.843 -16.512 1.00 89.62 92 HIS A C 1
ATOM 744 O O . HIS A 1 92 ? 9.304 11.215 -17.678 1.00 89.62 92 HIS A O 1
ATOM 750 N N . LYS A 1 93 ? 10.248 10.889 -15.670 1.00 89.50 93 LYS A N 1
ATOM 751 C CA . LYS A 1 93 ? 11.608 11.273 -16.102 1.00 89.50 93 LYS A CA 1
ATOM 752 C C . LYS A 1 93 ? 12.180 10.298 -17.143 1.00 89.50 93 LYS A C 1
ATOM 754 O O . LYS A 1 93 ? 13.016 10.693 -17.958 1.00 89.50 93 LYS A O 1
ATOM 759 N N . GLY A 1 94 ? 11.715 9.051 -17.117 1.00 87.44 94 GLY A N 1
ATOM 760 C CA . GLY A 1 94 ? 12.123 7.988 -18.023 1.00 87.44 94 GLY A CA 1
ATOM 761 C C . GLY A 1 94 ? 13.470 7.371 -17.649 1.00 87.44 94 GLY A C 1
ATOM 762 O O . GLY A 1 94 ? 14.337 7.993 -17.028 1.00 87.44 94 GLY A O 1
ATOM 763 N N . PHE A 1 95 ? 13.656 6.118 -18.056 1.00 88.50 95 PHE A N 1
ATOM 764 C CA . PHE A 1 95 ? 14.912 5.397 -17.879 1.00 88.50 95 PHE A CA 1
ATOM 765 C C . PHE A 1 95 ? 15.779 5.527 -19.134 1.00 88.50 95 PHE A C 1
ATOM 767 O O . PHE A 1 95 ? 15.290 5.428 -20.258 1.00 88.50 95 PHE A O 1
ATOM 774 N N . ARG A 1 96 ? 17.085 5.743 -18.949 1.00 87.81 96 ARG A N 1
ATOM 775 C CA . ARG A 1 96 ? 18.071 5.807 -20.040 1.00 87.81 96 ARG A CA 1
ATOM 776 C C . ARG A 1 96 ? 18.974 4.579 -19.993 1.00 87.81 96 ARG A C 1
ATOM 778 O O . ARG A 1 96 ? 19.359 4.142 -18.911 1.00 87.81 96 ARG A O 1
ATOM 785 N N . GLY A 1 97 ? 19.354 4.053 -21.155 1.00 87.31 97 GLY A N 1
ATOM 786 C CA . GLY A 1 97 ? 20.280 2.925 -21.267 1.00 87.31 97 GLY A CA 1
ATOM 787 C C . GLY A 1 97 ? 19.911 1.963 -22.393 1.00 87.31 97 GLY A C 1
ATOM 788 O O . GLY A 1 97 ? 19.079 2.277 -23.240 1.00 87.31 97 GLY A O 1
ATOM 789 N N . LEU A 1 98 ? 20.541 0.784 -22.398 1.00 86.62 98 LEU A N 1
ATOM 790 C CA . LEU A 1 98 ? 20.213 -0.287 -23.344 1.00 86.62 98 LEU A CA 1
ATOM 791 C C . LEU A 1 98 ? 18.782 -0.790 -23.109 1.00 86.62 98 LEU A C 1
ATOM 793 O O . LEU A 1 98 ? 18.348 -0.895 -21.961 1.00 86.62 98 LEU A O 1
ATOM 797 N N . GLY A 1 99 ? 18.086 -1.164 -24.187 1.00 85.94 99 GLY A N 1
ATOM 798 C CA . GLY A 1 99 ? 16.663 -1.527 -24.155 1.00 85.94 99 GLY A CA 1
ATOM 799 C C . GLY A 1 99 ? 16.295 -2.571 -23.095 1.00 85.94 99 GLY A C 1
ATOM 800 O O . GLY A 1 99 ? 15.320 -2.383 -22.378 1.00 85.94 99 GLY A O 1
ATOM 801 N N . TYR A 1 100 ? 17.114 -3.611 -22.903 1.00 89.25 100 TYR A N 1
ATOM 802 C CA . TYR A 1 100 ? 16.852 -4.630 -21.877 1.00 89.25 100 TYR A CA 1
ATOM 803 C C . TYR A 1 100 ? 16.951 -4.087 -20.440 1.00 89.25 100 TYR A C 1
ATOM 805 O O . TYR A 1 100 ? 16.166 -4.483 -19.588 1.00 89.25 100 TYR A O 1
ATOM 813 N N . LYS A 1 101 ? 17.868 -3.146 -20.164 1.00 88.81 101 LYS A N 1
ATOM 814 C CA . LYS A 1 101 ? 17.991 -2.499 -18.842 1.00 88.81 101 LYS A CA 1
ATOM 815 C C . LYS A 1 101 ? 16.824 -1.553 -18.571 1.00 88.81 101 LYS A C 1
ATOM 817 O O . LYS A 1 101 ? 16.384 -1.410 -17.433 1.00 88.81 101 LYS A O 1
ATOM 822 N N . VAL A 1 102 ? 16.341 -0.889 -19.621 1.00 90.06 102 VAL A N 1
ATOM 823 C CA . VAL A 1 102 ? 15.152 -0.034 -19.551 1.00 90.06 102 VAL A CA 1
ATOM 824 C C . VAL A 1 102 ? 13.918 -0.884 -19.253 1.00 90.06 102 VAL A C 1
ATOM 826 O O . VAL A 1 102 ? 13.178 -0.556 -18.332 1.00 90.06 102 VAL A O 1
ATOM 829 N N . MET A 1 103 ? 13.738 -2.000 -19.965 1.00 93.38 103 MET A N 1
ATOM 830 C CA . MET A 1 103 ? 12.638 -2.942 -19.738 1.00 93.38 103 MET A CA 1
ATOM 831 C C . MET A 1 103 ? 12.642 -3.503 -18.308 1.00 93.38 103 MET A C 1
ATOM 833 O O . MET A 1 103 ? 11.631 -3.396 -17.622 1.00 93.38 103 MET A O 1
ATOM 837 N N . ASP A 1 104 ? 13.793 -3.984 -17.827 1.00 94.25 104 ASP A N 1
ATOM 838 C CA . ASP A 1 104 ? 13.986 -4.443 -16.441 1.00 94.25 104 ASP A CA 1
ATOM 839 C C . ASP A 1 104 ? 13.622 -3.356 -15.409 1.00 94.25 104 ASP A C 1
ATOM 841 O O . ASP A 1 104 ? 12.957 -3.621 -14.409 1.00 94.25 104 ASP A O 1
ATOM 845 N N . SER A 1 105 ? 13.966 -2.091 -15.674 1.00 93.44 105 SER A N 1
ATOM 846 C CA . SER A 1 105 ? 13.591 -0.979 -14.785 1.00 93.44 105 SER A CA 1
ATOM 847 C C . SER A 1 105 ? 12.073 -0.782 -14.702 1.00 93.44 105 SER A C 1
ATOM 849 O O . SER A 1 105 ? 11.546 -0.560 -13.611 1.00 93.44 105 SER A O 1
ATOM 851 N N . TYR A 1 106 ? 11.355 -0.875 -15.826 1.00 94.31 106 TYR A N 1
ATOM 852 C CA . TYR A 1 106 ? 9.892 -0.781 -15.837 1.00 94.31 106 TYR A CA 1
ATOM 853 C C . TYR A 1 106 ? 9.227 -1.981 -15.154 1.00 94.31 106 TYR A C 1
ATOM 855 O O . TYR A 1 106 ? 8.273 -1.789 -14.402 1.00 94.31 106 TYR A O 1
ATOM 863 N N . GLU A 1 107 ? 9.745 -3.193 -15.357 1.00 95.81 107 GLU A N 1
ATOM 864 C CA . GLU A 1 107 ? 9.259 -4.399 -14.678 1.00 95.81 107 GLU A CA 1
ATOM 865 C C . GLU A 1 107 ? 9.417 -4.280 -13.155 1.00 95.81 107 GLU A C 1
ATOM 867 O O . GLU A 1 107 ? 8.478 -4.530 -12.396 1.00 95.81 107 GLU A O 1
ATOM 872 N N . GLN A 1 108 ? 10.565 -3.778 -12.695 1.00 95.81 108 GLN A N 1
ATOM 873 C CA . GLN A 1 108 ? 10.789 -3.493 -11.280 1.00 95.81 108 GLN A CA 1
ATOM 874 C C . GLN A 1 108 ? 9.818 -2.439 -10.740 1.00 95.81 108 GLN A C 1
ATOM 876 O O . GLN A 1 108 ? 9.270 -2.622 -9.654 1.00 95.81 108 GLN A O 1
ATOM 881 N N . VAL A 1 109 ? 9.575 -1.347 -11.475 1.00 96.38 109 VAL A N 1
ATOM 882 C CA . VAL A 1 109 ? 8.572 -0.340 -11.082 1.00 96.38 109 VAL A CA 1
ATOM 883 C C . VAL A 1 109 ? 7.186 -0.967 -10.966 1.00 96.38 109 VAL A C 1
ATOM 885 O O . VAL A 1 109 ? 6.485 -0.687 -9.999 1.00 96.38 109 VAL A O 1
ATOM 888 N N . PHE A 1 110 ? 6.796 -1.828 -11.906 1.00 96.25 110 PHE A N 1
ATOM 889 C CA . PHE A 1 110 ? 5.500 -2.498 -11.874 1.00 96.25 110 PHE A CA 1
ATOM 890 C C . PHE A 1 110 ? 5.344 -3.401 -10.642 1.00 96.25 110 PHE A C 1
ATOM 892 O O . PHE A 1 110 ? 4.317 -3.347 -9.963 1.00 96.25 110 PHE A O 1
ATOM 899 N N . GLY A 1 111 ? 6.377 -4.181 -10.305 1.00 97.12 111 GLY A N 1
ATOM 900 C CA . GLY A 1 111 ? 6.383 -5.005 -9.094 1.00 97.12 111 GLY A CA 1
ATOM 901 C C 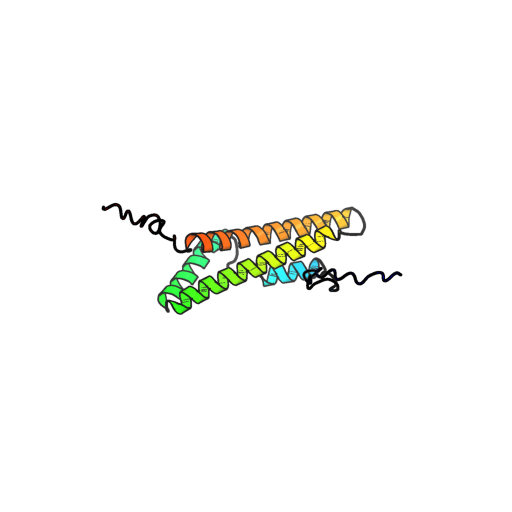. GLY A 1 111 ? 6.298 -4.173 -7.809 1.00 97.12 111 GLY A C 1
ATOM 902 O O . GLY A 1 111 ? 5.535 -4.506 -6.901 1.00 97.12 111 GLY A O 1
ATOM 903 N N . LEU A 1 112 ? 7.024 -3.050 -7.748 1.00 97.38 112 LEU A N 1
ATOM 904 C CA . LEU A 1 112 ? 6.953 -2.109 -6.625 1.00 97.38 112 LEU A CA 1
ATOM 905 C C . LEU A 1 112 ? 5.570 -1.466 -6.498 1.00 97.38 112 LEU A C 1
ATOM 907 O O . LEU A 1 112 ? 5.033 -1.397 -5.396 1.00 97.38 112 LEU A O 1
ATOM 911 N N . LEU A 1 113 ? 4.987 -1.029 -7.615 1.00 97.06 113 LEU A N 1
ATOM 912 C CA . LEU A 1 113 ? 3.673 -0.398 -7.644 1.00 97.06 113 LEU A CA 1
ATOM 913 C C . LEU A 1 113 ? 2.579 -1.378 -7.225 1.00 97.06 113 LEU A C 1
ATOM 915 O O . LEU A 1 113 ? 1.747 -1.030 -6.396 1.00 97.06 113 LEU A O 1
ATOM 919 N N . THR A 1 114 ? 2.612 -2.606 -7.748 1.00 96.75 114 THR A N 1
ATOM 920 C CA . THR A 1 114 ? 1.676 -3.668 -7.356 1.00 96.75 114 THR A CA 1
ATOM 921 C C . THR A 1 114 ? 1.759 -3.896 -5.854 1.00 96.75 114 THR A C 1
ATOM 923 O O . THR A 1 114 ? 0.751 -3.840 -5.161 1.00 96.75 114 THR A O 1
ATOM 926 N N . SER A 1 115 ? 2.975 -4.058 -5.330 1.00 95.31 115 SER A N 1
ATOM 927 C CA . SER A 1 115 ? 3.163 -4.280 -3.904 1.00 95.31 115 SER A CA 1
ATOM 928 C C . SER A 1 115 ? 2.701 -3.111 -3.027 1.00 95.31 115 SER A C 1
ATOM 930 O O . SER A 1 115 ? 2.220 -3.371 -1.928 1.00 95.31 115 SER A O 1
ATOM 932 N N . LEU A 1 116 ? 2.893 -1.862 -3.462 1.00 96.75 116 LEU A N 1
ATOM 933 C CA . LEU A 1 116 ? 2.411 -0.672 -2.756 1.00 96.75 116 LEU A CA 1
ATOM 934 C C . LEU A 1 116 ? 0.886 -0.611 -2.761 1.00 96.75 116 LEU A C 1
ATOM 936 O O . LEU A 1 116 ? 0.279 -0.432 -1.712 1.00 96.75 116 LEU A O 1
ATOM 940 N N . LEU A 1 117 ? 0.276 -0.767 -3.939 1.00 97.44 117 LEU A N 1
ATOM 941 C CA . LEU A 1 117 ? -1.169 -0.651 -4.119 1.00 97.44 117 LEU A CA 1
ATOM 942 C C . LEU A 1 117 ? -1.925 -1.717 -3.332 1.00 97.44 117 LEU A C 1
ATOM 944 O O . LEU A 1 117 ? -2.921 -1.388 -2.701 1.00 97.44 117 LEU A O 1
ATOM 948 N N . THR A 1 118 ? -1.444 -2.962 -3.317 1.00 97.50 118 THR A N 1
ATOM 949 C CA . THR A 1 118 ? -2.080 -4.037 -2.545 1.00 97.50 118 THR A CA 1
ATOM 950 C C . THR A 1 118 ? -2.201 -3.666 -1.066 1.00 97.50 118 THR A C 1
ATOM 952 O O . THR A 1 118 ? -3.281 -3.773 -0.488 1.00 97.50 118 THR A O 1
ATOM 955 N N . GLU A 1 119 ? -1.118 -3.184 -0.453 1.00 97.94 119 GLU A N 1
ATOM 956 C CA . GLU A 1 119 ? -1.126 -2.799 0.961 1.00 97.94 119 GLU A CA 1
ATOM 957 C C . GLU A 1 119 ? -1.895 -1.497 1.202 1.00 97.94 119 GLU A C 1
ATOM 959 O O . GLU A 1 119 ? -2.714 -1.423 2.116 1.00 97.94 119 GLU A O 1
ATOM 964 N N . LEU A 1 120 ? -1.708 -0.496 0.342 1.00 97.44 120 LEU A N 1
ATOM 965 C CA . LEU A 1 120 ? -2.406 0.780 0.441 1.00 97.44 120 LEU A CA 1
ATOM 966 C C . LEU A 1 120 ? -3.928 0.595 0.391 1.00 97.44 120 LEU A C 1
ATOM 968 O O . LEU A 1 120 ? -4.629 1.074 1.281 1.00 97.44 120 LEU A O 1
ATOM 972 N N . CYS A 1 121 ? -4.429 -0.157 -0.593 1.00 97.44 121 CYS A N 1
ATOM 973 C CA . CYS A 1 121 ? -5.856 -0.432 -0.734 1.00 97.44 121 CYS A CA 1
ATOM 974 C C . CYS A 1 121 ? -6.411 -1.197 0.470 1.00 97.44 121 CYS A C 1
ATOM 976 O O . CYS A 1 121 ? -7.532 -0.927 0.894 1.00 97.44 121 CYS A O 1
ATOM 978 N N . PHE A 1 122 ? -5.640 -2.118 1.061 1.00 97.69 122 PHE A N 1
ATOM 979 C CA . PHE A 1 122 ? -6.064 -2.794 2.285 1.00 97.69 122 PHE A CA 1
ATOM 980 C C . PHE A 1 122 ? -6.332 -1.789 3.417 1.00 97.69 122 PHE A C 1
ATOM 982 O O . PHE A 1 122 ? -7.394 -1.836 4.040 1.00 97.69 122 PHE A O 1
ATOM 989 N N . PHE A 1 123 ? -5.397 -0.871 3.680 1.00 96.94 123 PHE A N 1
ATOM 990 C CA . PHE A 1 123 ? -5.553 0.118 4.748 1.00 96.94 123 PHE A CA 1
ATOM 991 C C . PHE A 1 123 ? -6.636 1.156 4.444 1.00 96.94 123 PHE A C 1
ATOM 993 O O . PHE A 1 123 ? -7.385 1.515 5.348 1.00 96.94 123 PHE A O 1
ATOM 1000 N N . GLU A 1 124 ? -6.755 1.609 3.195 1.00 96.75 124 GLU A N 1
ATOM 1001 C CA . GLU A 1 124 ? -7.819 2.524 2.765 1.00 96.75 124 GLU A CA 1
ATOM 1002 C C . GLU A 1 124 ? -9.206 1.924 2.996 1.00 96.75 124 GLU A C 1
ATOM 1004 O O . GLU A 1 124 ? -10.038 2.558 3.638 1.00 96.75 124 GLU A O 1
ATOM 1009 N N . VAL A 1 125 ? -9.432 0.683 2.545 1.00 96.00 125 VAL A N 1
ATOM 1010 C CA . VAL A 1 125 ? -10.704 -0.025 2.752 1.00 96.00 125 VAL A CA 1
ATOM 1011 C C . VAL A 1 125 ? -10.987 -0.191 4.240 1.00 96.00 125 VAL A C 1
ATOM 1013 O O . VAL A 1 125 ? -12.106 0.033 4.687 1.00 96.00 125 VAL A O 1
ATOM 1016 N N . LYS A 1 126 ? -9.973 -0.545 5.038 1.00 94.88 126 LYS A N 1
ATOM 1017 C CA . LYS A 1 126 ? -10.159 -0.664 6.486 1.00 94.88 126 LYS A CA 1
ATOM 1018 C C . LYS A 1 126 ? -10.522 0.670 7.118 1.00 94.88 126 LYS A C 1
ATOM 1020 O O . LYS A 1 126 ? -11.414 0.700 7.948 1.00 94.88 126 LYS A O 1
ATOM 1025 N N . LEU A 1 127 ? -9.858 1.762 6.763 1.00 94.38 127 LEU A N 1
ATOM 1026 C CA . LEU A 1 127 ? -10.203 3.073 7.307 1.00 94.38 127 LEU A CA 1
ATOM 1027 C C . LEU A 1 127 ? -11.622 3.492 6.921 1.00 94.38 127 LEU A C 1
ATOM 1029 O O . LEU A 1 127 ? -12.325 4.010 7.784 1.00 94.38 127 LEU A O 1
ATOM 1033 N N . ASP A 1 128 ? -12.039 3.208 5.685 1.00 93.81 128 ASP A N 1
ATOM 1034 C CA . ASP A 1 128 ? -13.397 3.467 5.204 1.00 93.81 128 ASP A CA 1
ATOM 1035 C C . ASP A 1 128 ? -14.448 2.694 6.022 1.00 93.81 128 ASP A C 1
ATOM 1037 O O . ASP A 1 128 ? -15.372 3.315 6.550 1.00 93.81 128 ASP A O 1
ATOM 1041 N N . ASP A 1 129 ? -14.227 1.389 6.256 1.00 91.38 129 ASP A N 1
ATOM 1042 C CA . ASP A 1 129 ? -15.097 0.507 7.061 1.00 91.38 129 ASP A CA 1
ATOM 1043 C C . ASP A 1 129 ? -15.383 1.058 8.478 1.00 91.38 129 ASP A C 1
ATOM 1045 O O . ASP A 1 129 ? -16.428 0.764 9.064 1.00 91.38 129 ASP A O 1
ATOM 1049 N N . TYR A 1 130 ? -14.441 1.813 9.059 1.00 84.81 130 TYR A N 1
ATOM 1050 C CA . TYR A 1 130 ? -14.532 2.357 10.422 1.00 84.81 130 TYR A CA 1
ATOM 1051 C C . TYR A 1 130 ? -14.813 3.863 10.468 1.00 84.81 130 TYR A C 1
ATOM 1053 O O . TYR A 1 130 ? -14.860 4.442 11.558 1.00 84.81 130 TYR A O 1
ATOM 1061 N N . THR A 1 131 ? -15.021 4.513 9.323 1.00 82.81 131 THR A N 1
ATOM 1062 C CA . THR A 1 131 ? -15.464 5.908 9.304 1.00 82.81 131 THR A CA 1
ATOM 1063 C C . THR A 1 131 ? -16.878 5.968 9.879 1.00 82.81 131 THR A C 1
ATOM 1065 O O . THR A 1 131 ? -17.736 5.190 9.455 1.00 82.81 131 THR A O 1
ATOM 1068 N N . PRO A 1 132 ? -17.175 6.863 10.840 1.00 72.62 132 PRO A N 1
ATOM 1069 C CA . PRO A 1 132 ? -18.541 7.029 11.307 1.00 72.62 132 PRO A CA 1
ATOM 1070 C C . PRO A 1 132 ? -19.436 7.333 10.106 1.00 72.62 132 PRO A C 1
ATOM 1072 O O . PRO A 1 132 ? -19.212 8.322 9.408 1.00 72.62 132 PRO A O 1
ATOM 1075 N N . ILE A 1 133 ? -20.445 6.495 9.864 1.00 66.75 133 ILE A N 1
ATOM 1076 C CA . ILE A 1 133 ? -21.503 6.825 8.912 1.00 66.75 133 ILE A CA 1
ATOM 1077 C C . ILE A 1 133 ? -22.163 8.078 9.481 1.00 66.75 133 ILE A C 1
ATOM 1079 O O . ILE A 1 133 ? -22.870 7.996 10.487 1.00 66.75 133 ILE A O 1
ATOM 1083 N N . SER A 1 134 ? -21.899 9.247 8.891 1.00 54.03 134 SER A N 1
ATOM 1084 C CA . SER A 1 134 ? -22.681 10.440 9.198 1.00 54.03 134 SER A CA 1
ATOM 1085 C C . SER A 1 134 ? -24.141 10.065 8.966 1.00 54.03 134 SER A C 1
ATOM 1087 O O . SER A 1 134 ? -24.484 9.677 7.844 1.00 54.03 134 SER A O 1
ATOM 1089 N N . PRO A 1 135 ? -25.014 10.106 9.986 1.00 53.75 135 PRO A N 1
ATOM 1090 C CA . PRO A 1 135 ? -26.399 9.795 9.734 1.00 53.75 135 PRO A CA 1
ATOM 1091 C C . PRO A 1 135 ? -26.928 10.866 8.775 1.00 53.75 135 PRO A C 1
ATOM 1093 O O . PRO A 1 135 ? -26.849 12.062 9.049 1.00 53.75 135 PRO A O 1
ATOM 1096 N N . LEU A 1 136 ? -27.503 10.430 7.652 1.00 53.69 136 LEU A N 1
ATOM 1097 C CA . LEU A 1 136 ? -28.258 11.263 6.703 1.00 53.69 136 LEU A CA 1
ATOM 1098 C C . LEU A 1 136 ? -29.456 11.994 7.360 1.00 53.69 136 LEU A C 1
ATOM 1100 O O . LEU A 1 136 ? -30.205 12.689 6.683 1.00 53.69 136 LEU A O 1
ATOM 1104 N N . SER A 1 137 ? -29.650 11.866 8.676 1.00 47.25 137 SER A N 1
ATOM 1105 C CA . SER A 1 137 ? -30.730 12.474 9.452 1.00 47.25 137 SER A CA 1
ATOM 1106 C C . SER A 1 137 ? -30.528 13.959 9.782 1.00 47.25 137 SER A C 1
ATOM 1108 O O . SER A 1 137 ? -31.308 14.502 10.554 1.00 47.25 137 SER A O 1
ATOM 1110 N N . GLN A 1 138 ? -29.526 14.638 9.212 1.00 48.00 138 GLN A N 1
ATOM 1111 C CA . GLN A 1 138 ? -29.467 16.112 9.185 1.00 48.00 138 GLN A CA 1
ATOM 1112 C C . GLN A 1 138 ? -30.041 16.708 7.890 1.00 48.00 138 GLN A C 1
ATOM 1114 O O . GLN A 1 138 ? -29.749 17.847 7.532 1.00 48.00 138 GLN A O 1
ATOM 1119 N N . ILE A 1 139 ? -30.881 15.957 7.176 1.00 53.50 139 ILE A N 1
ATOM 1120 C CA . ILE A 1 139 ? -31.667 16.499 6.071 1.00 53.50 139 ILE A CA 1
ATOM 1121 C C . ILE A 1 139 ? -33.090 16.753 6.581 1.00 53.50 139 ILE A C 1
ATOM 1123 O O . ILE A 1 139 ? -33.780 15.834 7.016 1.00 53.50 139 ILE A O 1
ATOM 1127 N N . SER A 1 140 ? -33.508 18.017 6.467 1.00 52.50 140 SER A N 1
ATOM 1128 C CA . SER A 1 140 ? -34.854 18.588 6.658 1.00 52.50 140 SER A CA 1
ATOM 1129 C C . SER A 1 140 ? -35.372 18.844 8.085 1.00 52.50 140 SER A C 1
ATOM 1131 O O . SER A 1 140 ? -36.380 18.288 8.499 1.00 52.50 140 SER A O 1
ATOM 1133 N N . GLU A 1 141 ? -34.822 19.867 8.746 1.00 48.72 141 GLU A N 1
ATOM 1134 C CA . GLU A 1 141 ? 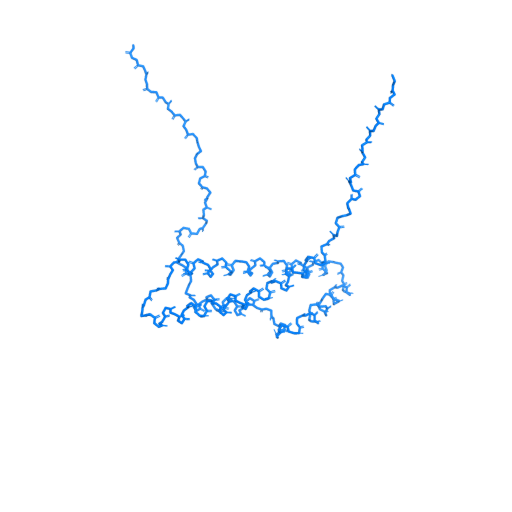-35.676 20.857 9.428 1.00 48.72 141 GLU A CA 1
ATOM 1135 C C . GLU A 1 141 ? -35.943 22.023 8.463 1.00 48.72 141 GLU A C 1
ATOM 1137 O O . GLU A 1 141 ? -35.436 23.136 8.584 1.00 48.72 141 GLU A O 1
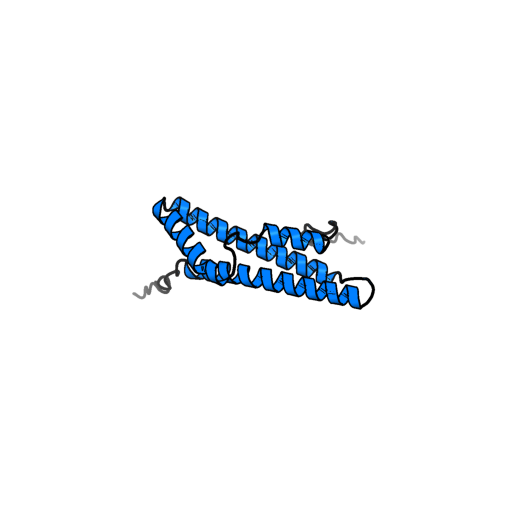ATOM 1142 N N . THR A 1 142 ? -36.750 21.755 7.433 1.00 48.88 142 THR A N 1
ATOM 1143 C CA . THR A 1 142 ? -37.513 22.817 6.774 1.00 48.88 142 THR A CA 1
ATOM 1144 C C . THR A 1 142 ? -38.536 23.319 7.783 1.00 48.88 142 THR A C 1
ATOM 1146 O O . THR A 1 142 ? -39.614 22.739 7.919 1.00 48.88 142 THR A O 1
ATOM 1149 N N . HIS A 1 143 ? -38.199 24.387 8.503 1.00 51.28 143 HIS A N 1
ATOM 1150 C CA . HIS A 1 143 ? -39.184 25.184 9.220 1.00 51.28 143 HIS A CA 1
ATOM 1151 C C . HIS A 1 143 ? -40.149 25.799 8.200 1.00 51.28 143 HIS A C 1
ATOM 1153 O O . HIS A 1 143 ? -39.930 26.885 7.666 1.00 51.28 143 HIS A O 1
ATOM 1159 N N . TYR A 1 144 ? -41.236 25.082 7.923 1.00 52.16 144 TYR A N 1
ATOM 1160 C CA . TYR A 1 144 ? -42.476 25.696 7.480 1.00 52.16 144 TYR A CA 1
ATOM 1161 C C . TYR A 1 144 ? -42.983 26.573 8.626 1.00 52.16 144 TYR A C 1
ATOM 1163 O O . TYR A 1 144 ? -43.594 26.078 9.569 1.00 52.16 144 TYR A O 1
ATOM 1171 N N . TYR A 1 145 ? -42.756 27.879 8.533 1.00 50.50 145 TYR A N 1
ATOM 11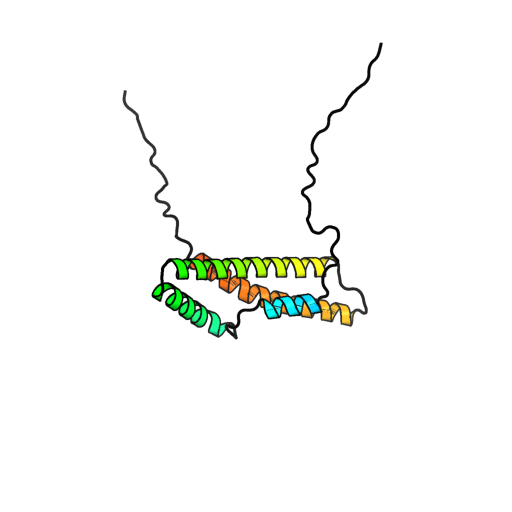72 C CA . TYR A 1 145 ? -43.643 28.848 9.166 1.00 50.50 145 TYR A CA 1
ATOM 1173 C C . TYR A 1 145 ? -44.522 29.444 8.073 1.00 50.50 145 TYR A C 1
ATOM 1175 O O . TYR A 1 145 ? -44.181 30.435 7.434 1.00 50.50 145 TYR A O 1
ATOM 1183 N N . PHE A 1 146 ? -45.655 28.783 7.845 1.00 49.38 146 PHE A N 1
ATOM 1184 C CA . PHE A 1 146 ? -46.830 29.398 7.248 1.00 49.38 146 PHE A CA 1
ATOM 1185 C C . PHE A 1 146 ? -47.851 29.569 8.370 1.00 49.38 146 PHE A C 1
ATOM 1187 O O . PHE A 1 146 ? -48.338 28.567 8.878 1.00 49.38 146 PHE A O 1
ATOM 1194 N N . THR A 1 147 ? -48.112 30.820 8.754 1.00 46.31 147 THR A N 1
ATOM 1195 C CA . THR A 1 147 ? -49.300 31.355 9.460 1.00 46.31 147 THR A CA 1
ATOM 1196 C C . THR A 1 147 ? -48.943 32.788 9.859 1.00 46.31 147 THR A C 1
ATOM 1198 O O . THR A 1 147 ? -47.921 32.966 10.512 1.00 46.31 147 THR A O 1
ATOM 1201 N N . MET A 1 148 ? -49.692 33.846 9.569 1.00 37.69 148 MET A N 1
ATOM 1202 C CA . MET A 1 148 ? -50.916 34.095 8.804 1.00 37.69 148 MET A CA 1
ATOM 1203 C C . MET A 1 148 ? -50.955 35.617 8.592 1.00 37.69 148 MET A C 1
ATOM 1205 O O . MET A 1 148 ? -50.437 36.325 9.488 1.00 37.69 148 MET A O 1
#

Sequence (148 aa):
STALGVSPDTESDSYLHPLACSELPSLKKVRQLIADWKSEWGVESTWPKKFHKQLKHAQGDSWLMTDSFFLQCKVHVEEGRQLIWLLRSITHKGFRGLGYKVMDSYEQVFGLLTSLLTELCFFEVKLDDYTPISPLSQISETHYYFTM

Secondary structure (DSSP, 8-state):
-----------------TTTT-PPPPHHHHHHHHHHHS-TT-SGGGHHHHHHHHHHHHHHH-HHHHHHHHHHHHHHHHHHHHHHHHHHHHHHH---S-HHHHHHHHHHHHHHHHHHHHHHHHHHHHHHHTS----G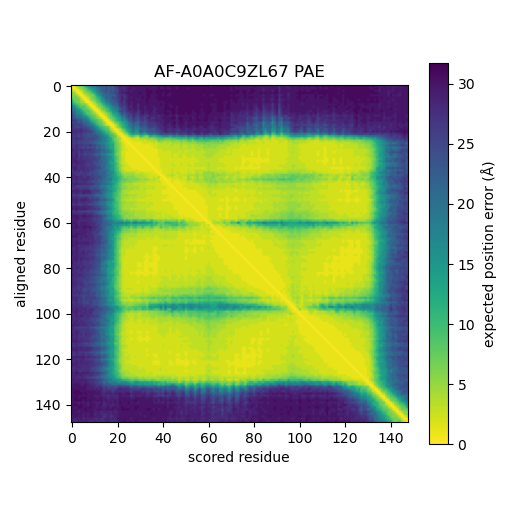GGS---------

Foldseek 3Di:
DDDDDDDDDDDDPPPPPVPPDDDQDDPVVLVVLLVVLDDPQPDLVRVVVVLVVCLVVLVVVDPVSNVVSLVVLVVSLVSLVVSVVSLVVDVVVADDDDPVVSVVSVVSSVVSNVSSCSVNVVSVVVSVVPDPPPPPVPPDPPPPPDDD

Mean predicted aligned error: 12.57 Å

Solvent-accessible surface area (backbone atoms only — not comparable to full-atom values): 9353 Å² total; per-residue (Å²): 139,84,90,84,79,91,81,88,83,78,81,80,84,68,76,76,66,94,60,88,85,62,83,79,75,54,72,72,55,52,51,49,54,52,62,70,66,51,72,91,60,69,58,76,92,42,37,69,62,47,52,52,52,52,51,53,50,24,58,72,74,33,69,69,44,36,53,49,53,55,48,52,52,51,50,54,42,52,55,48,50,52,52,52,52,50,53,51,52,51,59,71,72,52,77,83,74,58,69,68,62,34,51,51,51,52,52,50,49,50,56,52,49,51,58,49,49,60,55,37,52,52,51,52,53,52,53,56,76,68,50,80,78,75,70,78,79,84,65,78,88,73,78,80,83,83,83,131

Organism: NCBI:txid765257

Nearest PDB structures (foldseek):
  7qpg-assembly1_W  TM=4.394E-01  e=6.290E+00  Homo sapiens
  4p1n-assembly1_B  TM=4.032E-01  e=8.850E+00  Kluyveromyces marxianus
  2iak-assembly1_A  TM=3.796E-01  e=8.360E+00  Mus musculus